Protein AF-A0A1I0IGL7-F1 (afdb_monomer_lite)

Organism: NCBI:txid237682

Foldseek 3Di:
DDDPDPPDDVPFDKDQLDVVVRQIDTPVLLVQLQVCQLCLDQLVVSCVVSVHDSVSSVSSVVSCVVVPNPRDNDD

pLDDT: mean 80.09, std 15.36, range [39.38, 94.31]

Sequence (75 aa):
MASYIPKLQANEEVIWFNDDLEQCMPKSKVDEVKKLWNQGLPAEFIATKVKADEWEVLFCVIHLFRNGYKIRPFK

Secondary structure (DSSP, 8-state):
-------PPTT--EEEEEGGGTEEEEHHHHHHHHHHHTTT--HHHHHHHHTS-HHHHHHHHHHHHHTT----TT-

Radius of gyration: 12.4 Å; chains: 1; bounding box: 37×27×31 Å

Structure (mmCIF, N/CA/C/O backbone):
data_AF-A0A1I0IGL7-F1
#
_entry.id   AF-A0A1I0IGL7-F1
#
loop_
_atom_site.group_PDB
_atom_site.id
_atom_site.type_symbol
_atom_site.label_atom_id
_atom_site.label_alt_id
_atom_site.label_comp_id
_atom_site.label_asym_id
_atom_site.label_entity_id
_atom_site.label_seq_id
_atom_site.pdbx_PDB_ins_code
_atom_site.Cartn_x
_atom_site.Cartn_y
_atom_site.Cartn_z
_atom_site.occupancy
_atom_site.B_iso_or_equiv
_atom_site.auth_seq_id
_atom_site.auth_comp_id
_atom_site.auth_asym_id
_atom_site.auth_atom_id
_atom_site.pdbx_PDB_model_num
ATOM 1 N N . MET A 1 1 ? 23.562 5.211 -11.973 1.00 39.91 1 MET A N 1
ATOM 2 C CA . MET A 1 1 ? 22.584 5.065 -10.874 1.00 39.91 1 MET A CA 1
ATOM 3 C C . MET A 1 1 ? 21.909 3.720 -11.059 1.00 39.91 1 MET A C 1
ATOM 5 O O . MET A 1 1 ? 21.354 3.500 -12.124 1.00 39.91 1 MET A O 1
ATOM 9 N N . ALA A 1 2 ? 22.060 2.789 -10.116 1.00 39.38 2 ALA A N 1
ATOM 10 C CA . ALA A 1 2 ? 21.395 1.494 -10.207 1.00 39.38 2 ALA A CA 1
ATOM 11 C C . ALA A 1 2 ? 19.905 1.699 -9.911 1.00 39.38 2 ALA A C 1
ATOM 13 O O . ALA A 1 2 ? 19.553 2.122 -8.811 1.00 39.38 2 ALA A O 1
ATOM 14 N N . SER A 1 3 ? 19.049 1.450 -10.898 1.00 43.81 3 SER A N 1
ATOM 15 C CA . SER A 1 3 ? 17.607 1.341 -10.711 1.00 43.81 3 SER A CA 1
ATOM 16 C C . SER A 1 3 ? 17.357 0.180 -9.751 1.00 43.81 3 SER A C 1
ATOM 18 O O . SER A 1 3 ? 17.605 -0.982 -10.073 1.00 43.81 3 SER A O 1
ATOM 20 N N . TYR A 1 4 ? 16.949 0.500 -8.524 1.00 53.00 4 TYR A N 1
ATOM 21 C CA . TYR A 1 4 ? 16.502 -0.493 -7.559 1.00 53.00 4 TYR A CA 1
ATOM 22 C C . TYR A 1 4 ? 15.205 -1.096 -8.097 1.00 53.00 4 TYR A C 1
ATOM 24 O O . TYR A 1 4 ? 14.135 -0.524 -7.931 1.00 53.00 4 TYR A O 1
ATOM 32 N N . ILE A 1 5 ? 15.316 -2.221 -8.802 1.00 55.62 5 ILE A N 1
ATOM 33 C CA . ILE A 1 5 ? 14.164 -3.035 -9.177 1.00 55.62 5 ILE A CA 1
ATOM 34 C C . ILE A 1 5 ? 13.844 -3.885 -7.943 1.00 55.62 5 ILE A C 1
ATOM 36 O O . ILE A 1 5 ? 14.679 -4.718 -7.561 1.00 55.62 5 ILE A O 1
ATOM 40 N N . PRO A 1 6 ? 12.697 -3.676 -7.274 1.00 53.19 6 PRO A N 1
ATOM 41 C CA . PRO A 1 6 ? 12.332 -4.481 -6.125 1.00 53.19 6 PRO A CA 1
ATOM 42 C C . PRO A 1 6 ? 12.251 -5.947 -6.560 1.00 53.19 6 PRO A C 1
ATOM 44 O O . PRO A 1 6 ? 11.445 -6.318 -7.411 1.00 53.19 6 PRO A O 1
ATOM 47 N N . LYS A 1 7 ? 13.120 -6.795 -5.997 1.00 55.28 7 LYS A N 1
ATOM 48 C CA . LYS A 1 7 ? 13.037 -8.245 -6.190 1.00 55.28 7 LYS A CA 1
ATOM 49 C C . LYS A 1 7 ? 11.787 -8.731 -5.465 1.00 55.28 7 LYS A C 1
ATOM 51 O O . LYS A 1 7 ? 11.812 -8.880 -4.245 1.00 55.28 7 LYS A O 1
ATOM 56 N N . LEU A 1 8 ? 10.710 -8.933 -6.218 1.00 54.81 8 LEU A N 1
ATOM 57 C CA . LEU A 1 8 ? 9.499 -9.586 -5.731 1.00 54.81 8 LEU A CA 1
ATOM 58 C C . LEU A 1 8 ? 9.888 -10.936 -5.120 1.00 54.81 8 LEU A C 1
ATOM 60 O O . LEU A 1 8 ? 10.632 -11.708 -5.734 1.00 54.81 8 LEU A O 1
ATOM 64 N N . GLN A 1 9 ? 9.427 -11.213 -3.900 1.00 56.16 9 GLN A N 1
ATOM 65 C CA . GLN A 1 9 ? 9.555 -12.559 -3.356 1.00 56.16 9 GLN A CA 1
ATOM 66 C C . GLN A 1 9 ? 8.766 -13.505 -4.265 1.00 56.16 9 GLN A C 1
ATOM 68 O O . GLN A 1 9 ? 7.662 -13.178 -4.702 1.00 56.16 9 GLN A O 1
ATOM 73 N N . ALA A 1 10 ? 9.341 -14.664 -4.590 1.00 49.69 10 ALA A N 1
ATOM 74 C CA . ALA A 1 10 ? 8.641 -15.671 -5.377 1.00 49.69 10 ALA A CA 1
ATOM 75 C C . ALA A 1 10 ? 7.320 -16.005 -4.657 1.00 49.69 10 ALA A C 1
ATOM 77 O O . ALA A 1 10 ? 7.362 -16.484 -3.526 1.00 49.69 10 ALA A O 1
ATOM 78 N N . ASN A 1 11 ? 6.183 -15.724 -5.308 1.00 63.19 11 ASN A N 1
ATOM 79 C CA . ASN A 1 11 ? 4.791 -15.893 -4.841 1.00 63.19 11 ASN A CA 1
ATOM 80 C C . AS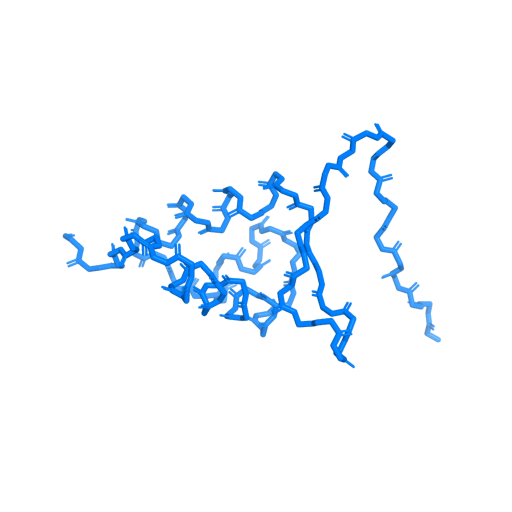N A 1 11 ? 4.101 -14.683 -4.187 1.00 63.19 11 ASN A C 1
ATOM 82 O O . ASN A 1 11 ? 3.005 -14.841 -3.649 1.00 63.19 11 ASN A O 1
ATOM 86 N N . GLU A 1 12 ? 4.673 -13.483 -4.236 1.00 70.00 12 GLU A N 1
ATOM 8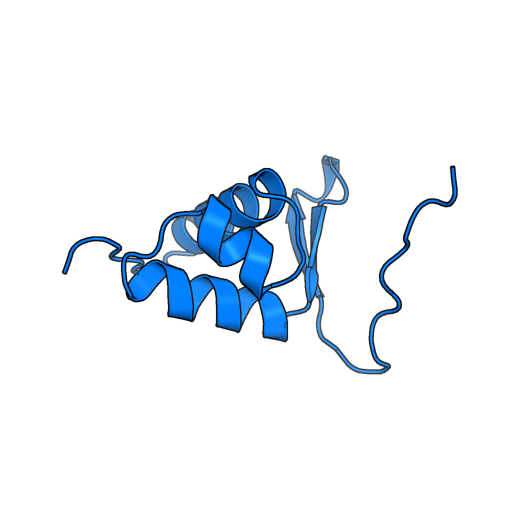7 C CA . GLU A 1 12 ? 3.963 -12.298 -3.755 1.00 70.00 12 GLU A CA 1
ATOM 88 C C . GLU A 1 12 ? 3.029 -11.724 -4.834 1.00 70.00 12 GLU A C 1
ATOM 90 O O . GLU A 1 12 ? 3.471 -11.341 -5.917 1.00 70.00 12 GLU A O 1
ATOM 95 N N . GLU A 1 13 ? 1.724 -11.682 -4.548 1.00 80.75 13 GLU A N 1
ATOM 96 C CA . GLU A 1 13 ? 0.726 -11.062 -5.428 1.00 80.75 13 GLU A CA 1
ATOM 97 C C . GLU A 1 13 ? 1.022 -9.560 -5.562 1.00 80.75 13 GLU A C 1
ATOM 99 O O . GLU A 1 13 ? 1.237 -8.877 -4.560 1.00 80.75 13 GLU A O 1
ATOM 104 N N . VAL A 1 14 ? 1.045 -9.042 -6.790 1.00 82.88 14 VAL A N 1
ATOM 105 C CA . VAL A 1 14 ? 1.323 -7.629 -7.083 1.00 82.88 14 VAL A CA 1
ATOM 106 C C . VAL A 1 14 ? 0.026 -6.928 -7.457 1.00 82.88 14 VAL A C 1
ATOM 108 O O . VAL A 1 14 ? -0.704 -7.390 -8.331 1.00 82.88 14 VAL A O 1
ATOM 111 N N . ILE A 1 15 ? -0.249 -5.803 -6.801 1.00 81.69 15 ILE A N 1
ATOM 112 C CA . ILE A 1 15 ? -1.408 -4.959 -7.082 1.00 81.69 15 ILE A CA 1
ATOM 113 C C . ILE A 1 15 ? -0.950 -3.805 -7.965 1.00 81.69 15 ILE A C 1
ATOM 115 O O . ILE A 1 15 ? -0.075 -3.031 -7.575 1.00 81.69 15 ILE A O 1
ATOM 119 N N . TRP A 1 16 ? -1.558 -3.691 -9.143 1.00 80.31 16 TRP A N 1
ATOM 120 C CA . TRP A 1 16 ? -1.334 -2.588 -10.070 1.00 80.31 16 TRP A CA 1
ATOM 121 C C . TRP A 1 16 ? -2.297 -1.445 -9.760 1.00 80.31 16 TRP A C 1
ATOM 123 O O . TRP A 1 16 ? -3.511 -1.635 -9.649 1.00 80.31 16 TRP A O 1
ATOM 133 N N . PHE A 1 17 ? -1.744 -0.252 -9.561 1.00 80.31 17 PHE A N 1
ATOM 134 C CA . PHE A 1 17 ? -2.515 0.949 -9.247 1.00 80.31 17 PHE A CA 1
ATOM 135 C C . PHE A 1 17 ? -2.845 1.755 -10.494 1.00 80.31 17 PHE A C 1
ATOM 137 O O . PHE A 1 17 ? -3.930 2.336 -10.581 1.00 80.31 17 PHE A O 1
ATOM 144 N N . ASN A 1 18 ? -1.886 1.802 -11.421 1.00 74.06 18 ASN A N 1
ATOM 145 C CA . ASN A 1 18 ? -1.975 2.488 -12.694 1.00 74.06 18 ASN A CA 1
ATOM 146 C C . ASN A 1 18 ? -1.168 1.705 -13.735 1.00 74.06 18 ASN A C 1
ATOM 148 O O . ASN A 1 18 ? 0.065 1.746 -13.717 1.00 74.06 18 ASN A O 1
ATOM 152 N N . ASP A 1 19 ? -1.879 1.012 -14.620 1.00 69.38 19 ASP A N 1
ATOM 153 C CA . ASP A 1 19 ? -1.281 0.172 -15.659 1.00 69.38 19 ASP A CA 1
ATOM 154 C C . ASP A 1 19 ? -0.483 1.009 -16.674 1.00 69.38 19 ASP A C 1
ATOM 156 O O . ASP A 1 19 ? 0.563 0.568 -17.137 1.00 69.38 19 ASP A O 1
ATOM 160 N N . ASP A 1 20 ? -0.907 2.252 -16.946 1.00 72.81 20 ASP A N 1
ATOM 161 C CA . ASP A 1 20 ? -0.247 3.144 -17.914 1.00 72.81 20 ASP A CA 1
ATOM 162 C C . ASP A 1 20 ? 1.106 3.674 -17.414 1.00 72.81 20 ASP A C 1
ATOM 164 O O . ASP A 1 20 ? 1.984 4.011 -18.206 1.00 72.81 20 ASP A O 1
ATOM 168 N N . LEU A 1 21 ? 1.268 3.785 -16.091 1.00 67.38 21 LEU A N 1
ATOM 169 C CA . LEU A 1 21 ? 2.502 4.259 -15.448 1.00 67.38 21 LEU A CA 1
ATOM 170 C C . LEU A 1 21 ? 3.331 3.120 -14.851 1.00 67.38 21 LEU A C 1
ATOM 172 O O . LEU A 1 21 ? 4.291 3.381 -14.127 1.00 67.38 21 LEU A O 1
ATOM 176 N N . GLU A 1 22 ? 2.924 1.878 -15.107 1.00 75.56 22 GLU A N 1
ATOM 177 C CA . GLU A 1 22 ? 3.501 0.665 -14.535 1.00 75.56 22 GLU A CA 1
ATOM 178 C C . GLU A 1 22 ? 3.656 0.716 -12.998 1.00 75.56 22 GLU A C 1
ATOM 180 O O . GLU A 1 22 ? 4.549 0.104 -12.407 1.00 75.56 22 GLU A O 1
ATOM 185 N N . GLN A 1 23 ? 2.772 1.456 -12.322 1.00 79.62 23 GLN A N 1
ATOM 186 C CA . GLN A 1 23 ? 2.833 1.606 -10.875 1.00 79.62 23 GLN A CA 1
ATOM 187 C C . GLN A 1 23 ? 2.159 0.426 -10.202 1.00 79.62 23 GLN A C 1
ATOM 189 O O . GLN A 1 23 ? 0.953 0.199 -10.346 1.00 79.62 23 GLN A O 1
ATOM 194 N N . CYS A 1 24 ? 2.938 -0.285 -9.403 1.00 86.38 24 CYS A N 1
ATOM 195 C CA . CYS A 1 24 ? 2.466 -1.436 -8.671 1.00 86.38 24 CYS A CA 1
ATOM 196 C C . CYS A 1 24 ? 3.134 -1.543 -7.306 1.00 86.38 24 CYS A C 1
ATOM 198 O O . CYS A 1 24 ? 4.175 -0.947 -7.032 1.00 86.38 24 CYS A O 1
ATOM 200 N N . MET A 1 25 ? 2.521 -2.329 -6.433 1.00 89.38 25 MET A N 1
ATOM 201 C CA . MET A 1 25 ? 3.083 -2.637 -5.132 1.00 89.38 25 MET A CA 1
ATOM 202 C C . MET A 1 25 ? 2.731 -4.071 -4.748 1.00 89.38 25 MET A C 1
ATOM 204 O O . MET A 1 25 ? 1.631 -4.542 -5.051 1.00 89.38 25 MET A O 1
ATOM 208 N N . PRO A 1 26 ? 3.626 -4.780 -4.046 1.00 90.00 26 PRO A N 1
ATOM 209 C CA . PRO A 1 26 ? 3.289 -6.082 -3.504 1.00 90.00 26 PRO A CA 1
ATOM 210 C C . PRO A 1 26 ? 2.114 -5.985 -2.526 1.00 90.00 26 PRO A C 1
ATOM 212 O O . PRO A 1 26 ? 2.022 -5.041 -1.736 1.00 90.00 26 PRO A O 1
ATOM 215 N N . LYS A 1 27 ? 1.224 -6.977 -2.544 1.00 89.00 27 LYS A N 1
ATOM 216 C CA . LYS A 1 27 ? 0.007 -7.004 -1.727 1.00 89.00 27 LYS A CA 1
ATOM 217 C C . LYS A 1 27 ? 0.290 -6.853 -0.236 1.00 89.00 27 LYS A C 1
ATOM 219 O O . LYS A 1 27 ? -0.458 -6.153 0.439 1.00 89.00 27 LYS A O 1
ATOM 224 N N . SER A 1 28 ? 1.390 -7.422 0.268 1.00 89.81 28 SER A N 1
ATOM 225 C CA . SER A 1 28 ? 1.765 -7.271 1.681 1.00 89.81 28 SER A CA 1
ATOM 226 C C . SER A 1 28 ? 2.000 -5.805 2.061 1.00 89.81 28 SER A C 1
ATOM 228 O O . SER A 1 28 ? 1.512 -5.343 3.093 1.00 89.81 28 SER A O 1
ATOM 230 N N . LYS A 1 29 ? 2.670 -5.044 1.186 1.00 91.56 29 LYS A N 1
ATOM 231 C CA . LYS A 1 29 ? 2.885 -3.609 1.368 1.00 91.56 29 LYS A CA 1
ATOM 232 C C . LYS A 1 29 ? 1.583 -2.828 1.217 1.00 91.56 29 LYS A C 1
ATOM 234 O O . LYS A 1 29 ? 1.371 -1.888 1.972 1.00 91.56 29 LYS A O 1
ATOM 239 N N . VAL A 1 30 ? 0.687 -3.214 0.304 1.0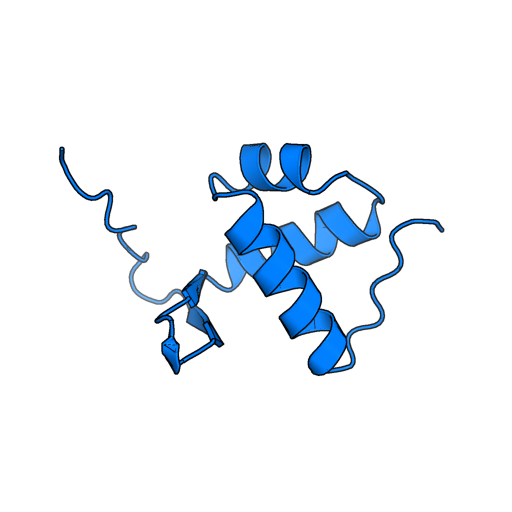0 91.88 30 VAL A N 1
ATOM 240 C CA . VAL A 1 30 ? -0.645 -2.586 0.187 1.00 91.88 30 VAL A CA 1
ATOM 241 C C . VAL A 1 30 ? -1.463 -2.781 1.462 1.00 91.88 30 VAL A C 1
ATOM 243 O O . VAL A 1 30 ? -2.066 -1.827 1.959 1.00 91.88 30 VAL A O 1
ATOM 246 N N . ASP A 1 31 ? -1.451 -3.986 2.030 1.00 91.56 31 ASP A N 1
ATOM 247 C CA . ASP A 1 31 ? -2.107 -4.280 3.305 1.00 91.56 31 ASP A CA 1
ATOM 248 C C . ASP A 1 31 ? -1.491 -3.469 4.457 1.00 91.56 31 ASP A C 1
ATOM 250 O O . ASP A 1 31 ? -2.213 -2.959 5.321 1.00 91.56 31 ASP A O 1
ATOM 254 N N . GLU A 1 32 ? -0.169 -3.280 4.446 1.00 93.75 32 GLU A N 1
ATOM 255 C CA . GLU A 1 32 ? 0.533 -2.436 5.412 1.00 93.75 32 GLU A CA 1
ATOM 256 C C . GLU A 1 32 ? 0.178 -0.947 5.256 1.00 93.75 32 GLU A C 1
ATOM 258 O O . GLU A 1 32 ? -0.200 -0.312 6.245 1.00 93.75 32 GLU A O 1
ATOM 263 N N . VAL A 1 33 ? 0.193 -0.404 4.031 1.00 93.25 33 VAL A N 1
ATOM 264 C CA . VAL A 1 33 ? -0.261 0.966 3.720 1.00 93.25 33 VAL A CA 1
ATOM 265 C C . VAL A 1 33 ? -1.688 1.163 4.217 1.00 93.25 33 VAL A C 1
ATOM 267 O O . VAL A 1 33 ? -1.971 2.110 4.951 1.00 93.25 33 VAL A O 1
ATOM 270 N N . LYS A 1 34 ? -2.589 0.233 3.888 1.00 91.62 34 LYS A N 1
ATOM 271 C CA . LYS A 1 34 ? -3.989 0.268 4.317 1.00 91.62 34 LYS A CA 1
ATOM 272 C C . LYS A 1 34 ? -4.120 0.279 5.839 1.00 91.62 34 LYS A C 1
ATOM 274 O O . LYS A 1 34 ? -4.958 1.011 6.370 1.00 91.62 34 LYS A O 1
ATOM 279 N N . LYS A 1 35 ? -3.333 -0.530 6.552 1.00 92.88 35 LYS A N 1
ATOM 280 C CA . LYS A 1 35 ? -3.340 -0.571 8.020 1.00 92.88 35 LYS A CA 1
ATOM 281 C C . LYS A 1 35 ? -2.878 0.760 8.609 1.00 92.88 35 LYS A C 1
ATOM 283 O O . LYS A 1 35 ? -3.590 1.321 9.437 1.00 92.88 35 LYS A O 1
ATOM 288 N N . LEU A 1 36 ? -1.717 1.254 8.182 1.00 93.12 36 LEU A N 1
ATOM 289 C CA . LEU A 1 36 ? -1.106 2.468 8.726 1.00 93.12 36 LEU A CA 1
ATOM 290 C C . LEU A 1 36 ? -1.930 3.719 8.394 1.00 93.12 36 LEU A C 1
ATOM 292 O O . LEU A 1 36 ? -2.131 4.575 9.252 1.00 93.12 36 LEU A O 1
ATOM 296 N N . TRP A 1 37 ? -2.494 3.792 7.190 1.00 91.88 37 TRP A N 1
ATOM 297 C CA . TRP A 1 37 ? -3.365 4.899 6.808 1.00 91.88 37 TRP A CA 1
ATOM 298 C C . TRP A 1 37 ? -4.648 4.939 7.650 1.00 91.88 37 TRP A C 1
ATOM 300 O O . TRP A 1 37 ? -5.082 6.003 8.081 1.00 91.88 37 TRP A O 1
ATOM 310 N N . ASN A 1 38 ? -5.254 3.784 7.949 1.00 89.38 38 ASN A N 1
ATOM 311 C CA . ASN A 1 38 ? -6.424 3.718 8.838 1.00 89.38 38 ASN A CA 1
ATOM 312 C C . ASN A 1 38 ? -6.102 4.021 10.313 1.00 89.38 38 ASN A C 1
ATOM 314 O O . ASN A 1 38 ? -7.025 4.188 11.106 1.00 89.38 38 ASN A O 1
ATOM 318 N N . GLN A 1 39 ? -4.822 4.092 10.686 1.00 90.75 39 GLN A N 1
ATOM 319 C CA . GLN A 1 39 ? -4.377 4.606 11.986 1.00 90.75 39 GLN A CA 1
ATOM 320 C C . GLN A 1 39 ? -4.201 6.133 11.982 1.00 90.75 39 GLN A C 1
ATOM 322 O O . GLN A 1 39 ? -3.823 6.696 13.005 1.00 90.75 39 GLN A O 1
ATOM 327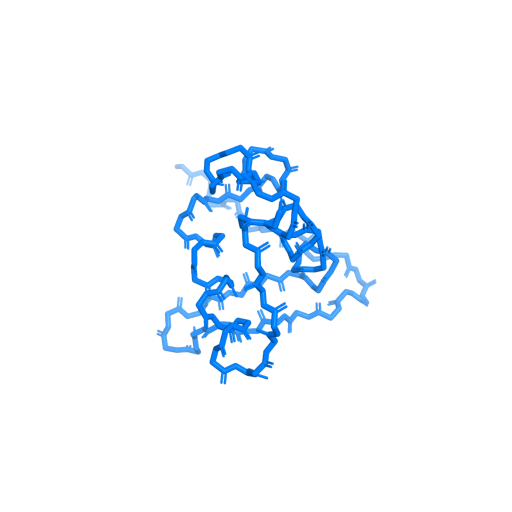 N N . GLY A 1 40 ? -4.448 6.798 10.848 1.00 89.44 40 GLY A N 1
ATOM 328 C CA . GLY A 1 40 ? -4.289 8.243 10.701 1.00 89.44 40 GLY A CA 1
ATOM 329 C C . GLY A 1 40 ? -2.847 8.708 10.552 1.00 89.44 40 GLY A C 1
ATOM 330 O O . GLY A 1 40 ? -2.549 9.875 10.794 1.00 89.44 40 GLY A O 1
ATOM 331 N N . LEU A 1 41 ? -1.941 7.805 10.171 1.00 91.31 41 LEU A N 1
ATOM 332 C CA . LEU A 1 41 ? -0.544 8.156 9.942 1.00 91.31 41 LEU A CA 1
ATOM 333 C C . LEU A 1 41 ? -0.379 8.903 8.605 1.00 91.31 41 LEU A C 1
ATOM 335 O O . LEU A 1 41 ? -1.050 8.558 7.628 1.00 91.31 41 LEU A O 1
ATOM 339 N N . PRO A 1 42 ? 0.517 9.904 8.536 1.00 91.38 42 PRO A N 1
ATOM 340 C CA . PRO A 1 42 ? 0.763 10.660 7.312 1.00 91.38 42 PRO A CA 1
ATOM 341 C C . PRO A 1 42 ? 1.487 9.812 6.256 1.00 91.38 42 PRO A C 1
ATOM 343 O O . PRO A 1 42 ? 2.247 8.899 6.591 1.00 91.38 42 PRO A O 1
ATOM 346 N N . ALA A 1 43 ? 1.283 10.150 4.978 1.00 89.81 43 ALA A N 1
ATOM 347 C CA . ALA A 1 43 ? 1.843 9.425 3.834 1.00 89.81 43 ALA A CA 1
ATOM 348 C C . ALA A 1 43 ? 3.373 9.284 3.909 1.00 89.81 43 ALA A C 1
ATOM 350 O O . ALA A 1 43 ? 3.886 8.181 3.744 1.00 89.81 43 ALA A O 1
ATOM 351 N N . GLU A 1 44 ? 4.084 10.360 4.256 1.00 93.50 44 GLU A N 1
ATOM 352 C CA . GLU A 1 44 ? 5.544 10.382 4.437 1.00 93.50 44 GLU A CA 1
ATOM 353 C C . GLU A 1 44 ? 6.034 9.329 5.453 1.00 93.50 44 GLU A C 1
ATOM 355 O O . GLU A 1 44 ? 6.997 8.585 5.221 1.00 93.50 44 GLU A O 1
ATOM 360 N N . PHE A 1 45 ? 5.332 9.203 6.583 1.00 94.31 45 PHE A N 1
ATOM 361 C CA . PHE A 1 45 ? 5.672 8.213 7.603 1.00 94.31 45 PHE A CA 1
ATOM 362 C C . PHE A 1 45 ? 5.410 6.789 7.106 1.00 94.31 45 PHE A C 1
ATOM 364 O O . PHE A 1 45 ? 6.210 5.883 7.348 1.00 94.31 45 PHE A O 1
ATOM 371 N N . ILE A 1 46 ? 4.303 6.591 6.389 1.00 94.12 46 ILE A N 1
ATOM 372 C CA . ILE A 1 46 ? 3.948 5.301 5.795 1.00 94.12 46 ILE A CA 1
ATOM 373 C C . ILE A 1 46 ? 4.998 4.894 4.762 1.00 94.12 46 ILE A C 1
ATOM 375 O O . ILE A 1 46 ? 5.510 3.782 4.850 1.00 94.12 46 ILE A O 1
ATOM 379 N N . ALA A 1 47 ? 5.381 5.796 3.857 1.00 93.50 47 ALA A N 1
ATOM 380 C CA . ALA A 1 47 ? 6.421 5.596 2.849 1.00 93.50 47 ALA A CA 1
ATOM 381 C C . ALA A 1 47 ? 7.745 5.140 3.472 1.00 93.50 47 ALA A C 1
ATOM 383 O O . ALA A 1 47 ? 8.326 4.133 3.056 1.00 93.50 47 ALA A O 1
ATOM 384 N N . THR A 1 48 ? 8.153 5.789 4.566 1.00 93.38 48 THR A N 1
ATOM 385 C CA . THR A 1 48 ? 9.337 5.388 5.337 1.00 93.38 48 THR A CA 1
ATOM 386 C C . THR A 1 48 ? 9.206 3.967 5.901 1.00 93.38 48 THR A C 1
ATOM 388 O O . THR A 1 48 ? 10.168 3.195 5.877 1.00 93.38 48 THR A O 1
ATOM 391 N N . LYS A 1 49 ? 8.021 3.587 6.398 1.00 93.06 49 LYS A N 1
ATOM 392 C CA . LYS A 1 49 ? 7.762 2.2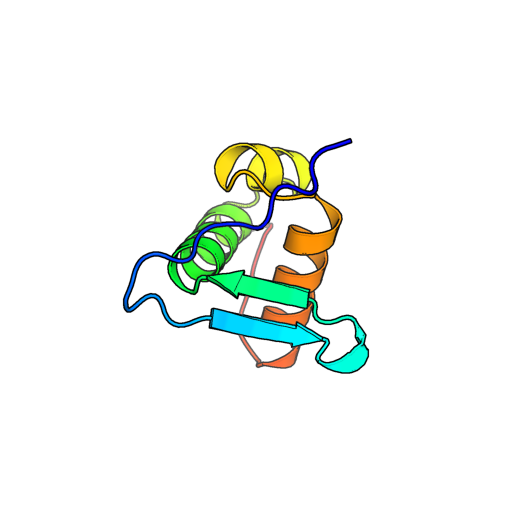49 6.960 1.00 93.06 49 LYS A CA 1
ATOM 393 C C . LYS A 1 49 ? 7.747 1.156 5.896 1.00 93.06 49 LYS A C 1
ATOM 395 O O . LYS A 1 49 ? 8.436 0.151 6.065 1.00 93.06 49 LYS A O 1
ATOM 400 N N . VAL A 1 50 ? 7.035 1.376 4.791 1.00 90.56 50 VAL A N 1
ATOM 401 C CA . VAL A 1 50 ? 6.895 0.393 3.703 1.00 90.56 50 VAL A CA 1
ATOM 402 C C . VAL A 1 50 ? 8.065 0.417 2.710 1.00 90.56 50 VAL A C 1
ATOM 404 O O . VAL A 1 50 ? 8.085 -0.366 1.753 1.00 90.56 50 VAL A O 1
ATOM 407 N N . LYS A 1 51 ? 9.061 1.287 2.942 1.00 90.75 51 LYS A N 1
ATOM 408 C CA . LYS A 1 51 ? 10.230 1.508 2.075 1.00 90.75 51 LYS A CA 1
ATOM 409 C C . LYS A 1 51 ? 9.791 1.723 0.623 1.00 90.75 51 LYS A C 1
ATOM 411 O O . LYS A 1 51 ? 10.137 0.927 -0.255 1.00 90.75 51 LYS A O 1
ATOM 416 N N . ALA A 1 52 ? 8.945 2.725 0.427 1.00 88.25 52 ALA A N 1
ATOM 417 C CA . ALA A 1 52 ? 8.398 3.145 -0.860 1.00 88.25 52 ALA A CA 1
ATOM 418 C C . ALA A 1 52 ? 8.474 4.673 -0.968 1.00 88.25 52 ALA A C 1
ATOM 420 O O . ALA A 1 52 ? 8.748 5.346 0.029 1.00 88.25 52 ALA A O 1
ATOM 421 N N . ASP A 1 53 ? 8.236 5.205 -2.160 1.00 91.06 53 ASP A N 1
ATOM 422 C CA . ASP A 1 53 ? 8.097 6.644 -2.359 1.00 91.06 53 ASP A CA 1
ATOM 423 C C . ASP A 1 53 ? 6.737 7.147 -1.829 1.00 91.06 53 ASP A C 1
ATOM 425 O O . ASP A 1 53 ? 5.743 6.412 -1.805 1.00 91.06 53 ASP A O 1
ATOM 429 N N . GLU A 1 54 ? 6.674 8.404 -1.383 1.00 91.75 54 GLU A N 1
ATOM 430 C CA . GLU A 1 54 ? 5.428 9.004 -0.888 1.00 91.75 54 GLU A CA 1
ATOM 431 C C . GLU A 1 54 ? 4.327 9.005 -1.957 1.00 91.75 54 GLU A C 1
ATOM 433 O O . GLU A 1 54 ? 3.167 8.706 -1.655 1.00 91.75 54 GLU A O 1
ATOM 438 N N . TRP A 1 55 ? 4.682 9.259 -3.219 1.00 90.19 55 TRP A N 1
ATOM 439 C CA . TRP A 1 55 ? 3.731 9.240 -4.323 1.00 90.19 55 TRP A CA 1
ATOM 440 C C . TRP A 1 55 ? 3.159 7.844 -4.548 1.00 90.19 55 TRP A C 1
ATOM 442 O O . TRP A 1 55 ? 1.954 7.717 -4.751 1.00 90.19 55 TRP A O 1
ATOM 452 N N . GLU A 1 56 ? 3.973 6.789 -4.444 1.00 88.81 56 GLU A N 1
ATOM 453 C CA . GLU A 1 56 ? 3.500 5.401 -4.553 1.00 88.81 56 GLU A CA 1
ATOM 454 C C . GLU A 1 56 ? 2.477 5.068 -3.460 1.00 88.81 56 GLU A C 1
ATOM 456 O O . GLU A 1 56 ? 1.463 4.415 -3.724 1.00 88.81 56 GLU A O 1
ATOM 461 N N . VAL A 1 57 ? 2.705 5.555 -2.236 1.00 91.25 57 VAL A N 1
ATOM 462 C CA . VAL A 1 57 ? 1.755 5.406 -1.127 1.00 91.25 57 VAL A CA 1
ATOM 463 C C . VAL A 1 57 ? 0.454 6.154 -1.419 1.00 91.25 57 VAL A C 1
ATOM 465 O O . VAL A 1 57 ? -0.626 5.594 -1.224 1.00 91.25 57 VAL A O 1
ATOM 468 N N . LEU A 1 58 ? 0.524 7.387 -1.924 1.00 91.12 58 LEU A N 1
ATOM 469 C CA . LEU A 1 58 ? -0.666 8.161 -2.284 1.00 91.12 58 LEU A CA 1
ATOM 470 C C . LEU A 1 58 ? -1.456 7.508 -3.427 1.00 91.12 58 LEU A C 1
ATOM 472 O O . LEU A 1 58 ? -2.681 7.399 -3.334 1.00 91.12 58 LEU A O 1
ATOM 476 N N . PHE A 1 59 ? -0.782 7.011 -4.467 1.00 90.81 59 PHE A N 1
ATOM 477 C CA . PHE A 1 59 ? -1.423 6.271 -5.556 1.00 90.81 59 PHE A CA 1
ATOM 478 C C . PHE A 1 59 ? -2.089 4.987 -5.057 1.00 90.81 59 PHE A C 1
ATOM 480 O O . PHE A 1 59 ? -3.240 4.723 -5.411 1.00 90.81 59 PHE A O 1
ATOM 487 N N . CYS A 1 60 ? -1.422 4.243 -4.171 1.00 91.12 60 CYS A N 1
ATOM 488 C CA . CYS A 1 60 ? -1.992 3.077 -3.499 1.00 91.12 60 CYS A CA 1
ATOM 489 C C . CYS A 1 60 ? -3.280 3.438 -2.741 1.00 91.12 60 CYS A C 1
ATOM 491 O O . CYS A 1 60 ? -4.315 2.790 -2.903 1.00 91.12 60 CYS A O 1
ATOM 493 N N . VAL A 1 61 ? -3.262 4.523 -1.965 1.00 90.06 61 VAL A N 1
ATOM 494 C CA . VAL A 1 61 ? -4.428 4.995 -1.204 1.00 90.06 61 VAL A CA 1
ATOM 495 C C . VAL A 1 61 ? -5.575 5.411 -2.128 1.00 90.06 61 VAL A C 1
ATOM 497 O O . VAL A 1 61 ? -6.714 4.999 -1.906 1.00 90.06 61 VAL A O 1
ATOM 500 N N . ILE A 1 62 ? -5.295 6.172 -3.191 1.00 89.69 62 ILE A N 1
ATOM 501 C CA . ILE A 1 62 ? -6.297 6.563 -4.196 1.00 89.69 62 ILE A CA 1
ATOM 502 C C . ILE A 1 62 ? -6.901 5.323 -4.862 1.00 89.69 62 ILE A C 1
ATOM 504 O O . ILE A 1 62 ? -8.123 5.233 -5.001 1.00 89.69 62 ILE A O 1
ATOM 508 N N . HIS A 1 63 ? -6.071 4.349 -5.238 1.00 90.31 63 HIS A N 1
ATOM 509 C CA . HIS A 1 63 ? -6.521 3.081 -5.803 1.00 90.31 63 HIS A CA 1
ATOM 510 C C . HIS A 1 63 ? -7.446 2.329 -4.832 1.00 90.31 63 HIS A C 1
ATOM 512 O O . HIS A 1 63 ? -8.526 1.881 -5.223 1.00 90.31 63 HIS A O 1
ATOM 518 N N . LEU A 1 64 ? -7.081 2.244 -3.550 1.00 88.19 64 LEU A N 1
ATOM 519 C CA . LEU A 1 64 ? -7.925 1.634 -2.521 1.00 88.19 64 LEU A CA 1
ATOM 520 C C . LEU A 1 64 ? -9.272 2.375 -2.382 1.00 88.19 64 LEU A C 1
ATOM 522 O O . LEU A 1 64 ? -10.323 1.735 -2.314 1.00 88.19 64 LEU A O 1
ATOM 526 N N . PHE A 1 65 ? -9.283 3.710 -2.405 1.00 87.75 65 PHE A N 1
ATOM 527 C CA . PHE A 1 65 ? -10.530 4.485 -2.377 1.00 87.75 65 PHE A CA 1
ATOM 528 C C . PHE A 1 65 ? -11.416 4.223 -3.603 1.00 87.75 65 PHE A C 1
ATOM 530 O O . PHE A 1 65 ? -12.622 4.018 -3.451 1.00 87.75 65 PHE A O 1
ATOM 537 N N . ARG A 1 66 ? -10.832 4.180 -4.809 1.00 86.69 66 ARG A N 1
ATOM 538 C CA . ARG A 1 66 ? -11.561 3.895 -6.060 1.00 86.69 66 ARG A CA 1
ATOM 539 C C . ARG A 1 66 ? -12.196 2.505 -6.064 1.00 86.69 66 ARG A C 1
ATOM 541 O O . ARG A 1 66 ? -13.287 2.347 -6.600 1.00 86.69 66 ARG A O 1
ATOM 548 N N . ASN A 1 67 ? -11.558 1.534 -5.415 1.00 85.69 67 ASN A N 1
ATOM 549 C CA . ASN A 1 67 ? -12.072 0.173 -5.252 1.00 85.69 67 ASN A CA 1
ATOM 550 C C . ASN A 1 67 ? -13.051 0.013 -4.071 1.00 85.69 67 ASN A C 1
ATOM 552 O O . ASN A 1 67 ? -13.377 -1.104 -3.672 1.00 85.69 67 ASN A O 1
ATOM 556 N N . GLY A 1 68 ? -13.540 1.117 -3.496 1.00 81.50 68 GLY A N 1
ATOM 557 C CA . GLY A 1 68 ? -14.594 1.098 -2.481 1.00 81.50 68 GLY A CA 1
ATOM 558 C C . GLY A 1 68 ? -14.124 0.725 -1.074 1.00 81.50 68 GLY A C 1
ATOM 559 O O . GLY A 1 68 ? -14.957 0.502 -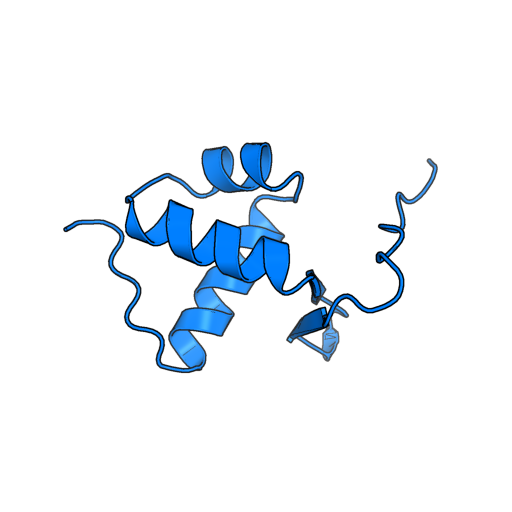0.188 1.00 81.50 68 GLY A O 1
ATOM 560 N N . TYR A 1 69 ? -12.812 0.680 -0.817 1.00 82.12 69 TYR A N 1
ATOM 561 C CA . TYR A 1 69 ? -12.323 0.479 0.541 1.00 82.12 69 TYR A CA 1
ATOM 562 C C . TYR A 1 69 ? -12.659 1.701 1.406 1.00 82.12 69 TYR A C 1
ATOM 564 O O . TYR A 1 69 ? -12.314 2.840 1.095 1.00 82.12 69 TYR A O 1
ATOM 572 N N . LYS A 1 70 ? -13.329 1.457 2.539 1.00 71.44 70 LYS A N 1
ATOM 573 C CA . LYS A 1 70 ? -13.622 2.486 3.546 1.00 71.44 70 LYS A CA 1
ATOM 574 C C . LYS A 1 70 ? -12.360 2.804 4.333 1.00 71.44 70 LYS A C 1
ATOM 576 O O . LYS A 1 70 ? -12.121 2.226 5.390 1.00 71.44 70 LYS A O 1
ATOM 581 N N . ILE A 1 71 ? -11.568 3.718 3.804 1.00 67.25 71 ILE A N 1
ATOM 582 C CA . ILE A 1 71 ? -10.367 4.207 4.456 1.00 67.25 71 ILE A CA 1
ATOM 583 C C . ILE A 1 71 ? -10.737 5.454 5.279 1.00 67.25 71 ILE A C 1
ATOM 585 O O . ILE A 1 71 ? -11.331 6.392 4.747 1.00 67.25 71 ILE A O 1
ATOM 589 N N . ARG A 1 72 ? -10.447 5.460 6.587 1.00 64.06 72 ARG A N 1
ATOM 590 C CA . ARG A 1 72 ? -10.749 6.592 7.488 1.00 64.06 72 ARG A CA 1
ATOM 591 C C . ARG A 1 72 ? -9.496 7.025 8.254 1.00 64.06 72 ARG A C 1
ATOM 593 O O . ARG A 1 72 ? -9.212 6.432 9.288 1.00 64.06 72 ARG A O 1
ATOM 600 N N . PRO A 1 73 ? -8.779 8.060 7.788 1.00 59.78 73 PRO A N 1
ATOM 601 C CA . PRO A 1 73 ? -7.572 8.535 8.464 1.00 59.78 73 PRO A CA 1
ATOM 602 C C . PRO A 1 73 ? -7.838 9.309 9.769 1.00 59.78 73 PRO A C 1
ATOM 604 O O . PRO A 1 73 ? -6.926 9.481 10.559 1.00 59.78 73 PRO A O 1
ATOM 607 N N . PHE A 1 74 ? -9.065 9.766 10.038 1.00 56.97 74 PHE A N 1
ATOM 608 C CA . PHE A 1 74 ? -9.361 10.651 11.181 1.00 56.97 74 PHE A CA 1
ATOM 609 C C . PHE A 1 74 ? -10.490 10.115 12.062 1.00 56.97 74 PHE A C 1
ATOM 611 O O . PHE A 1 74 ? -11.497 10.792 12.263 1.00 56.97 74 PHE A O 1
ATOM 618 N N . LYS A 1 75 ? -10.386 8.858 12.495 1.00 50.88 75 LYS A N 1
ATOM 619 C CA . LYS A 1 75 ? -11.368 8.299 13.426 1.00 50.88 75 LYS A CA 1
ATOM 620 C C . LYS A 1 75 ? -11.051 8.669 14.868 1.00 50.88 75 LYS A C 1
ATOM 622 O O . LYS A 1 75 ? -9.850 8.690 15.204 1.00 50.88 75 LYS A O 1
#